Protein AF-A0A896Z937-F1 (afdb_monomer_lite)

Radius of gyration: 15.74 Å; chains: 1; bounding box: 31×20×48 Å

Sequence (59 aa):
SISANFDAFGFYGLLFAMFSIVCLGSSVWGHHMFTVGLDVKTAVFFSSVTMIIGVPTGI

InterPro domains:
  IPR000883 Cytochrome c oxidase subunit I [PF00115] (9-59)
  IPR000883 Cytochrome c oxidase subunit I [PTHR10422] (7-59)
  IPR023616 Cytochrome c oxidase-like, subunit I domain [PS50855] (1-59)
  IPR036927 Cytochrome c oxidase-like, subunit I superfamily [G3DSA:1.20.210.10] (2-59)
  IPR036927 Cytochrome c oxidase-like, subunit I superfamily [SSF81442] (4-59)

Foldseek 3Di:
DPCPPPCPPPPVLLVVLVVLLVVLVVVQPCCVVLPVDDDPVVNVVSVVSVVVNVVSVVD

Organism: Echinococcus granulosus (NCBI:txid6210)

Secondary structure (DSSP, 8-state):
-----S--TTHHHHHHHHHHHHHHHTT-GGGGGTTS---HHHHHHHHHHHHHTHHHH--

Structure (mmCIF, N/CA/C/O backbone):
data_AF-A0A896Z937-F1
#
_entry.id   AF-A0A896Z937-F1
#
loop_
_atom_site.group_PDB
_atom_site.id
_atom_site.type_symbol
_atom_site.label_atom_id
_atom_site.label_alt_id
_atom_site.label_comp_id
_atom_site.label_asym_id
_atom_site.label_entity_id
_atom_site.label_seq_id
_atom_site.pdbx_PDB_ins_code
_atom_site.Cartn_x
_atom_site.Cartn_y
_atom_site.Cartn_z
_atom_site.occupancy
_atom_site.B_iso_or_equiv
_atom_site.auth_seq_id
_atom_site.auth_comp_id
_atom_site.auth_asym_id
_atom_site.auth_atom_id
_atom_site.pdbx_PDB_model_num
ATOM 1 N N . SER A 1 1 ? 6.324 14.429 -30.001 1.00 36.69 1 SER A N 1
ATOM 2 C CA . SER A 1 1 ? 6.455 12.984 -29.740 1.00 36.69 1 SER A CA 1
ATOM 3 C C . SER A 1 1 ? 6.761 12.810 -28.268 1.00 36.69 1 SER A C 1
ATOM 5 O O . SER A 1 1 ? 7.844 13.173 -27.835 1.00 36.69 1 SER A O 1
ATOM 7 N N . ILE A 1 2 ? 5.801 12.334 -27.471 1.00 44.59 2 ILE A N 1
ATOM 8 C CA . ILE A 1 2 ? 6.119 11.852 -26.121 1.00 44.59 2 ILE A CA 1
ATOM 9 C C . ILE A 1 2 ? 6.894 10.554 -26.340 1.00 44.59 2 ILE A C 1
ATOM 11 O O . ILE A 1 2 ? 6.314 9.487 -26.507 1.00 44.59 2 ILE A O 1
ATOM 15 N N . SER A 1 3 ? 8.212 10.666 -26.478 1.00 43.16 3 SER A N 1
ATOM 16 C CA . SER A 1 3 ? 9.109 9.529 -26.359 1.00 43.16 3 SER A CA 1
ATOM 17 C C . SER A 1 3 ? 9.131 9.174 -24.879 1.00 43.16 3 SER A C 1
ATOM 19 O O . SER A 1 3 ? 9.973 9.658 -24.125 1.00 43.16 3 SER A O 1
ATOM 21 N N . ALA A 1 4 ? 8.157 8.374 -24.445 1.00 51.25 4 ALA A N 1
ATOM 22 C CA . ALA A 1 4 ? 8.386 7.518 -23.298 1.00 51.25 4 ALA A CA 1
ATOM 23 C C . ALA A 1 4 ? 9.614 6.686 -23.679 1.00 51.25 4 ALA A C 1
ATOM 25 O O . ALA A 1 4 ? 9.535 5.840 -24.567 1.00 51.25 4 ALA A O 1
ATOM 26 N N . ASN A 1 5 ? 10.778 7.049 -23.140 1.00 51.53 5 ASN A N 1
ATOM 27 C CA . ASN A 1 5 ? 11.998 6.283 -23.328 1.00 51.53 5 ASN A CA 1
ATOM 28 C C . ASN A 1 5 ? 11.666 4.851 -22.897 1.00 51.53 5 ASN A C 1
ATOM 30 O O . ASN A 1 5 ? 11.365 4.618 -21.729 1.00 51.53 5 ASN A O 1
ATOM 34 N N . PHE A 1 6 ? 11.633 3.922 -23.855 1.00 53.31 6 PHE A N 1
ATOM 35 C CA . PHE A 1 6 ? 11.289 2.518 -23.610 1.00 53.31 6 PHE A CA 1
ATOM 36 C C . PHE A 1 6 ? 12.318 1.813 -22.711 1.00 53.31 6 PHE A C 1
ATOM 38 O O . PHE A 1 6 ? 12.059 0.721 -22.219 1.00 53.31 6 PHE A O 1
ATOM 45 N N . ASP A 1 7 ? 13.431 2.483 -22.419 1.00 60.84 7 ASP A N 1
ATOM 46 C CA . ASP A 1 7 ? 14.422 2.116 -21.420 1.00 60.84 7 ASP A CA 1
ATOM 47 C C . ASP A 1 7 ? 14.206 2.923 -20.134 1.00 60.84 7 ASP A C 1
ATOM 49 O O . ASP A 1 7 ? 15.027 3.760 -19.748 1.00 60.84 7 ASP A O 1
ATOM 53 N N . ALA A 1 8 ? 13.073 2.706 -19.458 1.00 67.00 8 ALA A N 1
ATOM 54 C CA . ALA A 1 8 ? 12.946 3.148 -18.074 1.00 67.00 8 ALA A CA 1
ATOM 55 C C . ALA A 1 8 ? 14.101 2.517 -17.276 1.00 67.00 8 ALA A C 1
ATOM 57 O O . ALA A 1 8 ? 14.243 1.290 -17.245 1.00 67.00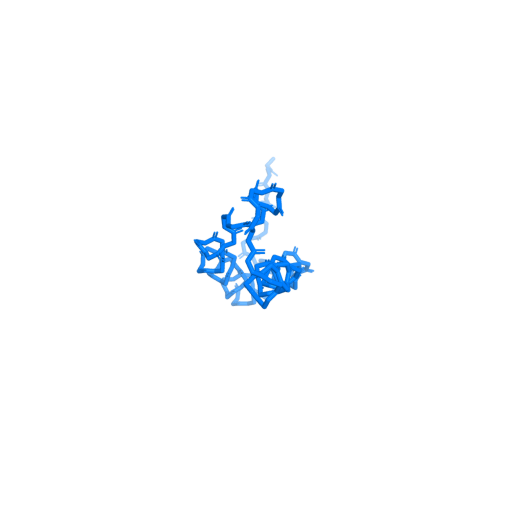 8 ALA A O 1
ATOM 58 N N . PHE A 1 9 ? 14.961 3.351 -16.681 1.00 73.31 9 PHE A N 1
ATOM 59 C CA . PHE A 1 9 ? 16.090 2.880 -15.885 1.00 73.31 9 PHE A CA 1
ATOM 60 C C . PHE A 1 9 ? 15.568 1.929 -14.801 1.00 73.31 9 PHE A C 1
ATOM 62 O O . PHE A 1 9 ? 14.765 2.318 -13.961 1.00 73.31 9 PHE A O 1
ATOM 69 N N . GLY A 1 10 ? 15.984 0.662 -14.860 1.00 81.50 10 GLY A N 1
ATOM 70 C CA . GLY A 1 10 ? 15.493 -0.361 -13.939 1.00 81.50 10 GLY A CA 1
ATOM 71 C C . GLY A 1 10 ? 14.082 -0.879 -14.245 1.00 81.50 10 GLY A C 1
ATOM 72 O O . GLY A 1 10 ? 13.304 -1.057 -13.315 1.00 81.50 10 GLY A O 1
ATOM 73 N N . PHE A 1 11 ? 13.759 -1.194 -15.508 1.00 87.56 11 PHE A N 1
ATOM 74 C CA . PHE A 1 11 ? 12.493 -1.838 -15.919 1.00 87.56 11 PHE A CA 1
ATOM 75 C C . PHE A 1 11 ? 12.029 -2.969 -14.984 1.00 87.56 11 PHE A C 1
ATOM 77 O O . PHE A 1 11 ? 10.874 -2.994 -14.570 1.00 87.56 11 PHE A O 1
ATOM 84 N N . TYR A 1 12 ? 12.931 -3.879 -14.600 1.00 88.56 12 TYR A N 1
ATOM 85 C CA . TYR A 1 12 ? 12.606 -4.946 -13.649 1.00 88.56 12 TYR A CA 1
ATOM 86 C C . TYR A 1 12 ? 12.233 -4.406 -12.260 1.00 88.56 12 TYR A C 1
ATOM 88 O O . TYR A 1 12 ? 11.309 -4.925 -11.642 1.00 88.56 12 TYR A O 1
ATOM 96 N N . GLY A 1 13 ? 12.901 -3.350 -11.787 1.00 90.50 13 GLY A N 1
ATOM 97 C CA . GLY A 1 13 ? 12.568 -2.665 -10.536 1.00 90.50 13 GLY A CA 1
ATOM 98 C C . GLY A 1 13 ? 11.161 -2.071 -10.566 1.00 90.50 13 GLY A C 1
ATOM 99 O O . GLY A 1 13 ? 10.370 -2.356 -9.671 1.00 90.50 13 GLY A O 1
ATOM 100 N N . LEU A 1 14 ? 10.810 -1.356 -11.642 1.00 93.06 14 LEU A N 1
ATOM 101 C CA . LEU A 1 14 ? 9.449 -0.848 -11.851 1.00 93.06 14 LEU A CA 1
ATOM 102 C C . LEU A 1 14 ? 8.411 -1.974 -11.966 1.00 93.06 14 LEU A C 1
ATOM 104 O O . LEU A 1 14 ? 7.327 -1.865 -11.397 1.00 93.06 14 LEU A O 1
ATOM 108 N N . LEU A 1 15 ? 8.729 -3.076 -12.653 1.00 92.69 15 LEU A N 1
ATOM 109 C CA . LEU A 1 15 ? 7.845 -4.243 -12.754 1.00 92.69 15 LEU A CA 1
ATOM 110 C C . LEU A 1 15 ? 7.533 -4.842 -11.379 1.00 92.69 15 LEU A C 1
ATOM 112 O O . LEU A 1 15 ? 6.364 -5.064 -11.054 1.00 92.69 15 LEU A O 1
ATOM 116 N N . PHE A 1 16 ? 8.560 -5.089 -10.563 1.00 93.56 16 PHE A N 1
ATOM 117 C CA . PHE A 1 16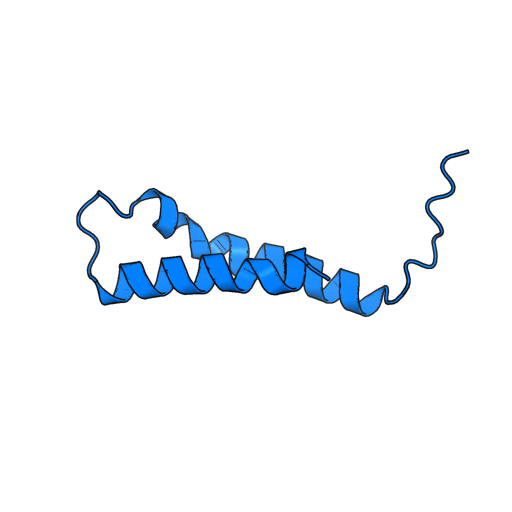 ? 8.373 -5.635 -9.219 1.00 93.56 16 PHE A CA 1
ATOM 118 C C . PHE A 1 16 ? 7.695 -4.634 -8.279 1.00 93.56 16 PHE A C 1
ATOM 120 O O . PHE A 1 16 ? 6.892 -5.050 -7.441 1.00 93.56 16 PHE A O 1
ATOM 127 N N . ALA A 1 17 ? 7.948 -3.333 -8.437 1.00 94.44 17 ALA A N 1
ATOM 128 C CA . ALA A 1 17 ? 7.264 -2.286 -7.687 1.00 94.44 17 ALA A CA 1
A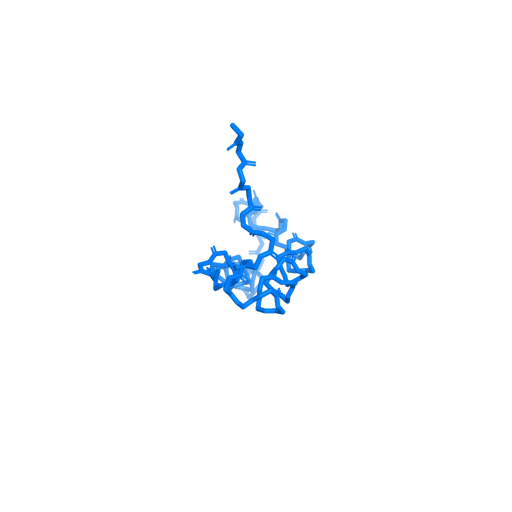TOM 129 C C . ALA A 1 17 ? 5.759 -2.254 -8.004 1.00 94.44 17 ALA A C 1
ATOM 131 O O . ALA A 1 17 ? 4.934 -2.357 -7.095 1.00 94.44 17 ALA A O 1
ATOM 132 N N . MET A 1 18 ? 5.391 -2.226 -9.288 1.00 94.69 18 MET A N 1
ATOM 133 C CA . MET A 1 18 ? 3.995 -2.264 -9.742 1.00 94.69 18 MET A CA 1
ATOM 134 C C . MET A 1 18 ? 3.278 -3.536 -9.278 1.00 94.69 18 MET A C 1
ATOM 136 O O . MET A 1 18 ? 2.164 -3.467 -8.758 1.00 94.69 18 MET A O 1
ATOM 140 N N . PHE A 1 19 ? 3.930 -4.696 -9.404 1.00 95.00 19 PHE A N 1
ATOM 141 C CA . PHE A 1 19 ? 3.377 -5.960 -8.920 1.00 95.00 19 PHE A CA 1
ATOM 142 C C . PHE A 1 19 ? 3.150 -5.934 -7.400 1.00 95.00 19 PHE A C 1
ATOM 144 O O . PHE A 1 19 ? 2.074 -6.300 -6.926 1.00 95.00 19 PHE A O 1
ATOM 151 N N . SER A 1 20 ? 4.122 -5.422 -6.639 1.00 94.94 20 SER 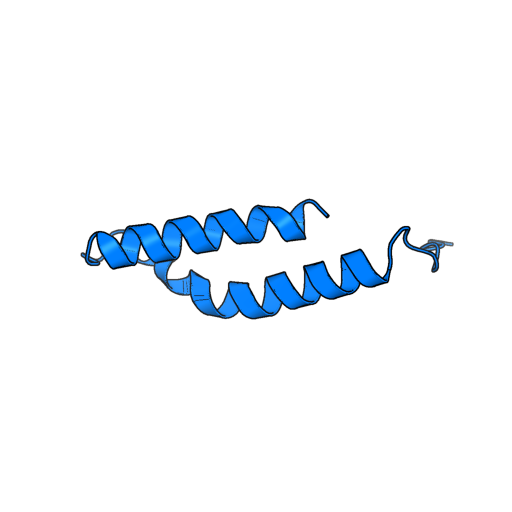A N 1
ATOM 152 C CA . SER A 1 20 ? 4.019 -5.293 -5.181 1.00 94.94 20 SER A CA 1
ATOM 153 C C . SER A 1 20 ? 2.877 -4.367 -4.762 1.00 94.94 20 SER A C 1
ATOM 155 O O . SER A 1 20 ? 2.144 -4.703 -3.832 1.00 94.94 20 SER A O 1
ATOM 157 N N . ILE A 1 21 ? 2.671 -3.243 -5.460 1.00 95.94 21 ILE A N 1
ATOM 158 C CA . ILE A 1 21 ? 1.556 -2.317 -5.198 1.00 95.94 21 ILE A CA 1
ATOM 159 C C . ILE A 1 21 ? 0.208 -3.020 -5.386 1.00 95.94 21 ILE A C 1
ATOM 161 O O . ILE A 1 21 ? -0.668 -2.876 -4.537 1.00 95.94 21 ILE A O 1
ATOM 165 N N . VAL A 1 22 ? 0.038 -3.815 -6.447 1.00 94.94 22 VAL A N 1
ATOM 166 C CA . VAL A 1 22 ? -1.218 -4.547 -6.692 1.00 94.94 22 VAL A CA 1
ATOM 167 C C . VAL A 1 22 ? -1.460 -5.608 -5.616 1.00 94.94 22 VAL A C 1
ATOM 169 O O . VAL A 1 22 ? -2.553 -5.672 -5.046 1.00 94.94 22 VAL A O 1
ATOM 172 N N . CYS A 1 23 ? -0.446 -6.416 -5.297 1.00 94.06 23 CYS A N 1
ATOM 173 C CA . CYS A 1 23 ? -0.570 -7.463 -4.284 1.00 94.06 23 CYS A CA 1
ATOM 174 C C . CYS A 1 23 ? -0.897 -6.878 -2.903 1.00 94.06 23 CYS A C 1
ATOM 176 O O . CYS A 1 23 ? -1.873 -7.293 -2.273 1.00 94.06 23 CYS A O 1
ATOM 178 N N . LEU A 1 24 ? -0.129 -5.881 -2.455 1.00 93.56 24 LEU A N 1
ATOM 179 C CA . LEU A 1 24 ? -0.327 -5.238 -1.155 1.00 93.56 24 LEU A CA 1
ATOM 180 C C . LEU A 1 24 ? -1.605 -4.388 -1.121 1.00 93.56 24 LEU A C 1
ATOM 182 O O . LEU A 1 24 ? -2.290 -4.366 -0.099 1.00 93.56 24 LEU A O 1
ATOM 186 N N . GLY A 1 25 ? -1.981 -3.755 -2.234 1.00 91.69 25 GLY A N 1
ATOM 187 C CA . GLY A 1 25 ? -3.188 -2.935 -2.359 1.00 91.69 25 GLY A CA 1
ATOM 188 C C . GLY A 1 25 ? -4.477 -3.695 -2.036 1.00 91.69 25 GLY A C 1
ATOM 189 O O . GLY A 1 25 ? -5.378 -3.142 -1.408 1.00 91.69 25 GLY A O 1
ATOM 190 N N . SER A 1 26 ? -4.542 -4.991 -2.363 1.00 90.31 26 SER A N 1
ATOM 191 C CA . SER A 1 26 ? -5.692 -5.836 -2.000 1.00 90.31 26 SER A CA 1
ATOM 192 C C . SER A 1 26 ? -5.864 -6.011 -0.482 1.00 90.31 26 SER A C 1
ATOM 194 O O . SER A 1 26 ? -6.976 -6.198 0.007 1.00 90.31 26 SER A O 1
ATOM 196 N N . SER A 1 27 ? -4.768 -5.908 0.273 1.00 89.75 27 SER A N 1
ATOM 197 C CA . SER A 1 27 ? -4.730 -6.179 1.710 1.00 89.75 27 SER A CA 1
ATOM 198 C C . SER A 1 27 ? -4.946 -4.951 2.599 1.00 89.75 27 SER A C 1
ATOM 200 O O . SER A 1 27 ? -5.067 -5.122 3.803 1.00 89.75 27 SER A O 1
ATOM 202 N N . VAL A 1 28 ? -5.013 -3.722 2.067 1.00 95.56 28 VAL A N 1
ATOM 203 C CA . VAL A 1 28 ? -5.025 -2.494 2.899 1.00 95.56 28 VAL A CA 1
ATOM 204 C C . VAL A 1 28 ? -6.389 -1.844 3.107 1.00 95.56 28 VAL A C 1
ATOM 206 O O . VAL A 1 28 ? -6.479 -0.899 3.881 1.00 95.56 28 VAL A O 1
ATOM 209 N N . TRP A 1 29 ? -7.466 -2.363 2.508 1.00 94.06 29 TRP A N 1
ATOM 210 C CA . TRP A 1 29 ? -8.829 -1.816 2.653 1.00 94.06 29 TRP A CA 1
ATOM 211 C C . TRP A 1 29 ? -9.224 -1.494 4.109 1.00 94.06 29 TRP A C 1
ATOM 213 O O . TRP A 1 29 ? -9.896 -0.492 4.364 1.00 94.06 29 TRP A O 1
ATOM 223 N N . GLY A 1 30 ? -8.755 -2.298 5.071 1.00 92.31 30 GLY A N 1
ATOM 224 C CA . GLY A 1 30 ? -9.032 -2.119 6.495 1.00 92.31 30 GLY A CA 1
ATOM 225 C C . GLY A 1 30 ? -8.595 -0.763 7.064 1.00 92.31 30 GLY A C 1
ATOM 226 O O . GLY A 1 30 ? -9.143 -0.345 8.085 1.00 92.31 30 GLY A O 1
ATOM 227 N N . HIS A 1 31 ? -7.693 -0.022 6.402 1.00 95.56 31 HIS A N 1
ATOM 228 C CA . HIS A 1 31 ? -7.331 1.330 6.837 1.00 95.56 31 HIS A CA 1
ATOM 229 C C . HIS A 1 31 ? -8.490 2.332 6.763 1.00 95.56 31 HIS A C 1
ATOM 231 O O . HIS A 1 31 ? -8.508 3.309 7.509 1.00 95.56 31 HIS A O 1
ATOM 237 N N . HIS A 1 32 ? -9.502 2.090 5.923 1.00 95.06 32 HIS A N 1
ATOM 238 C CA . HIS A 1 32 ? -10.685 2.954 5.857 1.00 95.06 32 HIS A CA 1
ATOM 239 C C . HIS A 1 32 ? -11.631 2.728 7.046 1.00 95.06 32 HIS A C 1
ATOM 241 O O . HIS A 1 32 ? -12.541 3.521 7.277 1.00 95.06 32 HIS A O 1
ATOM 247 N N . MET A 1 33 ? -11.410 1.665 7.823 1.00 95.88 33 MET A N 1
ATOM 248 C CA . MET A 1 33 ? -12.281 1.225 8.910 1.00 95.88 33 MET A CA 1
ATOM 249 C C . MET A 1 33 ? -11.699 1.482 10.300 1.00 95.88 33 MET A C 1
ATOM 251 O O . MET A 1 33 ? -12.235 0.977 11.281 1.00 95.88 33 MET A O 1
ATOM 255 N N . PHE A 1 34 ? -10.634 2.274 10.445 1.00 93.19 34 PHE A N 1
ATOM 256 C CA . PHE A 1 34 ? -9.980 2.444 11.751 1.00 93.19 34 PHE A CA 1
ATOM 257 C C . PHE A 1 34 ? -10.899 2.957 12.873 1.00 93.19 34 PHE A C 1
ATOM 259 O O . PHE A 1 34 ? -10.647 2.682 14.041 1.00 93.19 34 PHE A O 1
ATOM 266 N N . THR A 1 35 ? -11.998 3.636 12.540 1.00 94.38 35 THR A N 1
ATOM 267 C CA . THR A 1 35 ? -12.968 4.154 13.518 1.00 94.38 35 THR A CA 1
ATOM 268 C C . THR A 1 35 ? -14.129 3.202 13.843 1.00 94.38 35 THR A C 1
ATOM 270 O O . THR A 1 35 ? -14.977 3.558 14.658 1.00 94.38 35 THR A O 1
ATOM 273 N N . VAL A 1 36 ? -14.211 2.008 13.241 1.00 94.50 36 VAL A N 1
ATOM 274 C CA . VAL A 1 36 ? -15.358 1.092 13.447 1.00 94.50 36 VAL A CA 1
ATOM 275 C C . VAL A 1 36 ? -15.208 0.165 14.663 1.00 94.50 36 VAL A C 1
ATOM 277 O O . VAL A 1 36 ? -16.063 -0.685 14.889 1.00 94.50 36 VAL A O 1
ATOM 280 N N . GLY A 1 37 ? -14.135 0.317 15.448 1.00 92.81 37 GLY A N 1
ATOM 281 C CA . GLY A 1 37 ? -13.858 -0.518 16.625 1.00 92.81 37 GLY A CA 1
ATOM 282 C C . GLY A 1 37 ? -13.025 -1.773 16.334 1.00 92.81 37 GLY A C 1
ATOM 283 O O . GLY A 1 37 ? -13.265 -2.825 16.917 1.00 92.81 37 GLY A O 1
ATOM 284 N N . LEU A 1 38 ? -12.059 -1.677 15.416 1.00 93.50 38 LEU A N 1
ATOM 285 C CA . LEU A 1 38 ? -11.121 -2.755 15.087 1.00 93.50 38 LEU A CA 1
ATOM 286 C C . LEU A 1 38 ? -10.154 -3.045 16.263 1.00 93.50 38 LEU A C 1
ATOM 288 O O . LEU A 1 38 ? -9.722 -2.112 16.937 1.00 93.50 38 LEU A O 1
ATOM 292 N N . ASP A 1 39 ? -9.763 -4.311 16.479 1.00 95.50 39 ASP A N 1
ATOM 293 C CA . ASP A 1 39 ? -8.730 -4.662 17.474 1.00 95.50 39 ASP A CA 1
ATOM 294 C C . ASP A 1 39 ? -7.399 -3.949 17.182 1.00 95.50 39 ASP A C 1
ATOM 296 O O . ASP A 1 39 ? -7.004 -3.787 16.022 1.00 95.50 39 ASP A O 1
ATOM 300 N N . VAL A 1 40 ? -6.677 -3.573 18.243 1.00 95.31 40 VAL A N 1
ATOM 301 C CA . VAL A 1 40 ? -5.427 -2.804 18.151 1.00 95.31 40 VAL A CA 1
ATOM 302 C C . VAL A 1 40 ? -4.399 -3.508 17.265 1.00 95.31 40 VAL A C 1
ATOM 304 O O . VAL A 1 40 ? -3.742 -2.849 16.457 1.00 95.31 40 VAL A O 1
ATOM 307 N N . LYS A 1 41 ? -4.270 -4.840 17.345 1.00 94.75 41 LYS A N 1
ATOM 308 C CA . LYS A 1 41 ? -3.284 -5.571 16.530 1.00 94.75 41 LYS A CA 1
ATOM 309 C C . LYS A 1 41 ? -3.639 -5.524 15.050 1.00 94.75 41 LYS A C 1
ATOM 311 O O . LYS A 1 41 ? -2.759 -5.349 14.210 1.00 94.75 41 LYS A O 1
ATOM 316 N N . THR A 1 42 ? -4.924 -5.625 14.736 1.00 94.12 42 THR A N 1
ATOM 317 C CA . THR A 1 42 ? -5.423 -5.542 13.363 1.00 94.12 42 THR A CA 1
ATOM 318 C C . THR A 1 42 ? -5.278 -4.121 12.809 1.00 94.12 42 THR A C 1
ATOM 320 O O . THR A 1 42 ? -4.913 -3.945 11.648 1.00 94.12 42 THR A O 1
ATOM 323 N N . ALA A 1 43 ? -5.489 -3.095 13.64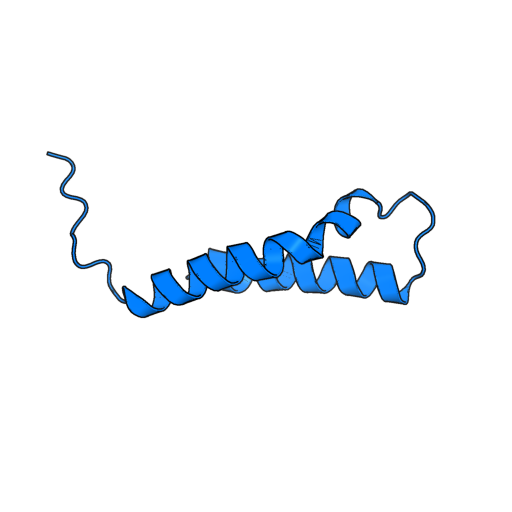0 1.00 95.06 43 ALA A N 1
ATOM 324 C CA . ALA A 1 43 ? -5.332 -1.699 13.231 1.00 95.06 43 ALA A CA 1
ATOM 325 C C . ALA A 1 43 ? -3.867 -1.372 12.916 1.00 95.06 43 ALA A C 1
ATOM 327 O O . ALA A 1 43 ? -3.564 -0.792 11.872 1.00 95.06 43 ALA A O 1
ATOM 328 N N . VAL A 1 44 ? -2.947 -1.814 13.779 1.00 95.56 44 VAL A N 1
ATOM 329 C CA . VAL A 1 44 ? -1.502 -1.667 13.560 1.00 95.56 44 VAL A CA 1
ATOM 330 C C . VAL A 1 44 ? -1.050 -2.449 12.323 1.00 95.56 44 VAL A C 1
ATOM 332 O O . VAL A 1 44 ? -0.252 -1.932 11.540 1.00 95.56 44 VAL A O 1
ATOM 335 N N . PHE A 1 45 ? -1.594 -3.647 12.085 1.00 95.56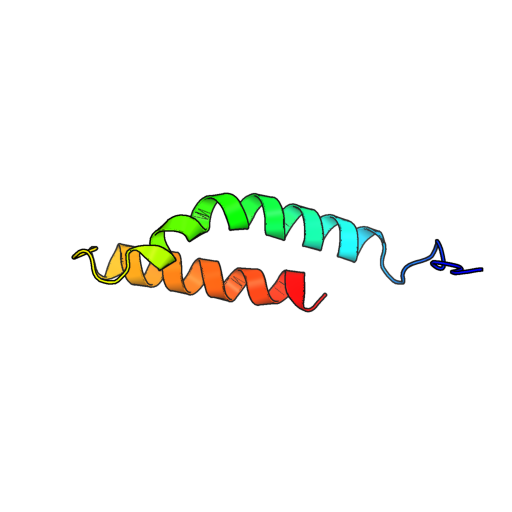 45 PHE A N 1
ATOM 336 C CA . PHE A 1 45 ? -1.332 -4.403 10.860 1.00 95.56 45 PHE A CA 1
ATOM 337 C C . PHE A 1 45 ? -1.730 -3.612 9.604 1.00 95.56 45 PHE A C 1
ATOM 339 O O . PHE A 1 45 ? -0.863 -3.301 8.793 1.00 95.56 45 PHE A O 1
ATOM 346 N N . PHE A 1 46 ? -2.992 -3.198 9.452 1.00 96.25 46 PHE A N 1
ATOM 347 C CA . PHE A 1 46 ? -3.410 -2.468 8.243 1.00 96.25 46 PHE A CA 1
ATOM 348 C C . PHE A 1 46 ? -2.695 -1.117 8.083 1.00 96.25 46 PHE A C 1
ATOM 350 O O . PHE A 1 46 ? -2.385 -0.715 6.959 1.00 96.25 46 PHE A O 1
ATOM 357 N N . SER A 1 47 ? -2.385 -0.436 9.190 1.00 95.88 47 SER A N 1
ATOM 358 C CA . SER A 1 47 ? -1.600 0.805 9.182 1.00 95.88 47 SER A CA 1
ATOM 359 C C . SER A 1 47 ? -0.175 0.572 8.665 1.00 95.88 47 SER A C 1
ATOM 361 O O . SER A 1 47 ? 0.264 1.235 7.723 1.00 95.88 47 SER A O 1
ATOM 363 N N . SER A 1 48 ? 0.523 -0.432 9.204 1.00 96.38 48 SER A N 1
ATOM 364 C CA . SER A 1 48 ? 1.883 -0.778 8.770 1.00 96.38 48 SER A CA 1
ATOM 365 C C . SER A 1 48 ? 1.938 -1.248 7.315 1.00 96.38 48 SER A C 1
ATOM 367 O O . SER A 1 48 ? 2.796 -0.783 6.569 1.00 96.38 48 SER A O 1
ATOM 369 N N . VAL A 1 49 ? 0.999 -2.087 6.864 1.00 95.69 49 VAL A N 1
ATOM 370 C CA . VAL A 1 49 ? 0.961 -2.549 5.464 1.00 95.69 49 VAL A CA 1
ATOM 371 C C . VAL A 1 49 ? 0.702 -1.389 4.499 1.00 95.69 49 VAL A C 1
ATOM 373 O O . VAL A 1 49 ? 1.353 -1.305 3.460 1.00 95.69 49 VAL A O 1
ATOM 376 N N . THR A 1 50 ? -0.169 -0.443 4.861 1.00 96.06 50 THR A N 1
ATOM 377 C CA . THR A 1 50 ? -0.393 0.775 4.059 1.00 96.06 50 THR A CA 1
ATOM 378 C C . THR A 1 50 ? 0.883 1.607 3.939 1.00 96.06 50 THR A C 1
ATOM 380 O O . THR A 1 50 ? 1.195 2.106 2.861 1.00 96.06 50 THR A O 1
ATOM 383 N N . MET A 1 51 ? 1.663 1.711 5.017 1.00 96.50 51 MET A N 1
ATOM 384 C CA . MET A 1 51 ? 2.948 2.410 4.994 1.00 96.50 51 MET A CA 1
ATOM 385 C C . MET A 1 51 ? 3.988 1.691 4.119 1.00 96.50 51 MET A C 1
ATOM 387 O O . MET A 1 51 ? 4.730 2.352 3.394 1.00 96.50 51 MET A O 1
ATOM 391 N N . ILE A 1 52 ? 4.016 0.352 4.123 1.00 96.12 52 ILE A N 1
ATOM 392 C CA . ILE A 1 52 ? 4.940 -0.454 3.303 1.00 96.12 52 ILE A CA 1
ATOM 393 C C . ILE A 1 52 ? 4.728 -0.214 1.799 1.00 96.12 52 ILE A C 1
ATOM 395 O O . ILE A 1 52 ? 5.706 -0.215 1.053 1.00 96.12 52 ILE A O 1
ATOM 399 N N . ILE A 1 53 ? 3.500 0.078 1.349 1.00 96.12 53 ILE A N 1
ATOM 400 C CA . ILE A 1 53 ? 3.211 0.449 -0.054 1.00 96.12 53 ILE A CA 1
ATOM 401 C C . ILE A 1 53 ? 3.972 1.721 -0.484 1.00 96.12 53 ILE A C 1
ATOM 403 O O . ILE A 1 53 ? 4.259 1.903 -1.670 1.00 96.12 53 ILE A O 1
ATOM 407 N N . GLY A 1 54 ? 4.382 2.571 0.462 1.00 96.25 54 GLY A N 1
ATOM 408 C CA . GLY A 1 54 ? 5.215 3.741 0.184 1.00 96.25 54 GLY A CA 1
ATOM 409 C C . GLY A 1 54 ? 6.573 3.398 -0.438 1.00 96.25 54 GLY A C 1
ATOM 410 O O . GLY A 1 54 ? 7.083 4.188 -1.227 1.00 96.25 54 GLY A O 1
ATOM 411 N N . VAL A 1 55 ? 7.130 2.212 -0.158 1.00 95.50 55 VAL A N 1
ATOM 412 C CA . VAL A 1 55 ? 8.420 1.776 -0.720 1.00 95.50 55 VAL A CA 1
ATOM 413 C C . VAL A 1 55 ? 8.337 1.580 -2.239 1.00 95.50 55 VAL A C 1
ATOM 415 O O . VAL A 1 55 ? 9.023 2.315 -2.940 1.00 95.50 55 VAL A O 1
ATOM 418 N N . PRO A 1 56 ? 7.499 0.674 -2.790 1.00 94.75 56 PRO A N 1
ATOM 419 C CA . PRO A 1 56 ? 7.392 0.505 -4.237 1.00 94.75 56 PRO A CA 1
ATOM 420 C C . PRO A 1 56 ? 6.811 1.727 -4.956 1.00 94.75 56 PRO A C 1
ATOM 422 O O . PRO A 1 56 ? 7.046 1.880 -6.142 1.00 94.75 56 PRO A O 1
ATOM 425 N N . THR A 1 57 ? 6.082 2.608 -4.265 1.00 95.31 57 THR A N 1
ATOM 426 C CA . THR A 1 57 ? 5.607 3.873 -4.857 1.00 95.31 57 THR A CA 1
ATOM 427 C C . THR A 1 57 ? 6.743 4.883 -5.055 1.00 95.31 57 THR A C 1
ATOM 429 O O . THR A 1 57 ? 6.660 5.736 -5.934 1.00 95.31 57 THR A O 1
ATOM 432 N N . GLY A 1 58 ? 7.785 4.818 -4.220 1.00 91.56 58 GLY A N 1
ATOM 433 C CA . GLY A 1 58 ? 8.964 5.680 -4.319 1.00 91.56 58 GLY A CA 1
ATOM 434 C C . GLY A 1 58 ? 10.064 5.159 -5.251 1.00 91.56 58 GLY A C 1
ATOM 435 O O . GLY A 1 58 ? 11.048 5.873 -5.444 1.00 91.56 58 GLY A O 1
ATOM 436 N N . ILE A 1 59 ? 9.918 3.936 -5.777 1.00 89.75 59 ILE A N 1
ATOM 437 C CA . ILE A 1 59 ? 10.788 3.327 -6.801 1.00 89.75 59 ILE A CA 1
ATOM 438 C C . ILE A 1 59 ? 10.316 3.784 -8.180 1.00 89.75 59 ILE A C 1
ATOM 440 O O . ILE A 1 59 ? 11.187 4.192 -8.979 1.00 89.75 59 ILE A O 1
#

pLDDT: mean 87.68, std 15.34, range [36.69, 96.5]